Protein AF-A0AA96HPB0-F1 (afdb_monomer_lite)

Structure (mmCIF, N/CA/C/O backbone):
data_AF-A0AA96HPB0-F1
#
_entry.id   AF-A0AA96HPB0-F1
#
loop_
_atom_site.group_PDB
_atom_site.id
_atom_site.type_symbol
_atom_site.label_atom_id
_atom_site.label_alt_id
_atom_site.label_comp_id
_atom_site.label_asym_id
_atom_site.label_entity_id
_atom_site.label_seq_id
_atom_site.pdbx_PDB_ins_code
_atom_site.Cartn_x
_atom_site.Cartn_y
_atom_site.Cartn_z
_atom_site.occupancy
_atom_site.B_iso_or_equiv
_atom_site.auth_seq_id
_atom_site.auth_comp_id
_atom_site.auth_asym_id
_atom_site.auth_atom_id
_atom_site.pdbx_PDB_model_num
ATOM 1 N N . MET A 1 1 ? 30.041 18.738 -43.584 1.00 36.22 1 MET A N 1
ATOM 2 C CA . MET A 1 1 ? 31.214 18.973 -42.717 1.00 36.22 1 MET A CA 1
ATOM 3 C C . MET A 1 1 ? 31.628 17.618 -42.158 1.00 36.22 1 MET A C 1
ATOM 5 O O . MET A 1 1 ? 30.880 17.048 -41.380 1.00 36.22 1 MET A O 1
ATOM 9 N N . LYS A 1 2 ? 32.694 17.015 -42.700 1.00 38.97 2 LYS A N 1
ATOM 10 C CA . LYS A 1 2 ? 33.189 15.680 -42.325 1.00 38.97 2 LYS A CA 1
ATOM 11 C C . LYS A 1 2 ? 34.352 15.888 -41.364 1.00 38.97 2 LYS A C 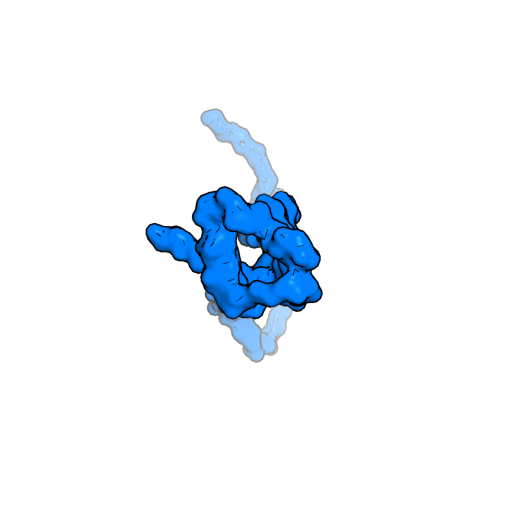1
ATOM 13 O O . LYS A 1 2 ? 35.333 16.511 -41.758 1.00 38.97 2 LYS A O 1
ATOM 18 N N . ILE A 1 3 ? 34.218 15.405 -40.133 1.00 41.78 3 ILE A N 1
ATOM 19 C CA . ILE A 1 3 ? 35.294 15.406 -39.144 1.00 41.78 3 ILE A CA 1
ATOM 20 C C . ILE A 1 3 ? 35.594 13.946 -38.814 1.00 41.78 3 ILE A C 1
ATOM 22 O O . ILE A 1 3 ? 34.704 13.120 -38.637 1.00 41.78 3 ILE A O 1
ATOM 26 N N . ILE A 1 4 ? 36.880 13.664 -38.891 1.00 41.69 4 ILE A N 1
ATOM 27 C CA . ILE A 1 4 ? 37.571 12.386 -38.872 1.00 41.69 4 ILE A CA 1
ATOM 28 C C . ILE A 1 4 ? 37.590 11.814 -37.442 1.00 41.69 4 ILE A C 1
ATOM 30 O O . ILE A 1 4 ? 37.627 12.588 -36.490 1.00 41.69 4 ILE A O 1
ATOM 34 N N . SER A 1 5 ? 37.698 10.483 -37.313 1.00 42.41 5 SER A N 1
ATOM 35 C CA . SER A 1 5 ? 38.714 9.801 -36.477 1.00 42.41 5 SER A CA 1
ATOM 36 C C . SER A 1 5 ? 38.201 8.697 -35.535 1.00 42.41 5 SER A C 1
ATOM 38 O O . SER A 1 5 ? 37.117 8.776 -34.973 1.00 42.41 5 SER A O 1
ATOM 40 N N . ILE A 1 6 ? 39.085 7.708 -35.327 1.00 45.31 6 ILE A N 1
ATOM 41 C CA . ILE A 1 6 ? 39.067 6.603 -34.345 1.00 45.31 6 ILE A CA 1
ATOM 42 C C . ILE A 1 6 ? 38.322 5.314 -34.769 1.00 45.31 6 ILE A C 1
ATOM 44 O O . ILE A 1 6 ? 37.543 4.736 -34.019 1.00 45.31 6 ILE A O 1
ATOM 48 N N . ARG A 1 7 ? 38.594 4.796 -35.975 1.00 41.91 7 ARG A N 1
ATOM 49 C CA . ARG A 1 7 ? 38.306 3.382 -36.339 1.00 41.91 7 ARG A CA 1
ATOM 50 C C . ARG A 1 7 ? 39.495 2.655 -36.974 1.00 41.91 7 ARG A C 1
ATOM 52 O O . ARG A 1 7 ? 39.326 1.708 -37.732 1.00 41.91 7 ARG A O 1
ATOM 59 N N . ALA A 1 8 ? 40.706 3.102 -36.675 1.00 47.53 8 ALA A N 1
ATOM 60 C CA . ALA A 1 8 ? 41.927 2.406 -37.045 1.00 47.53 8 ALA A CA 1
ATOM 61 C C . ALA A 1 8 ? 42.756 2.260 -35.776 1.00 47.53 8 ALA A C 1
ATOM 63 O O . ALA A 1 8 ? 42.920 3.244 -35.065 1.00 47.53 8 ALA A O 1
A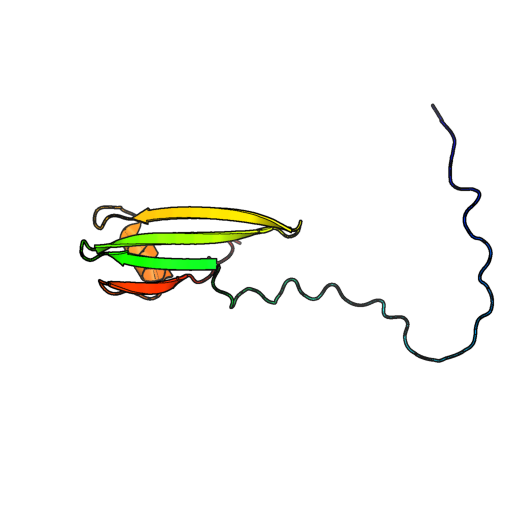TOM 64 N N . ILE A 1 9 ? 43.285 1.060 -35.533 1.00 49.94 9 ILE A N 1
ATOM 65 C CA . ILE A 1 9 ? 44.023 0.658 -34.326 1.00 49.94 9 ILE A CA 1
ATOM 66 C C . ILE A 1 9 ? 43.081 0.225 -33.198 1.00 49.94 9 ILE A C 1
ATOM 68 O O . ILE A 1 9 ? 42.862 0.962 -32.251 1.00 49.94 9 ILE A O 1
ATOM 72 N N . ILE A 1 10 ? 42.512 -0.975 -33.323 1.00 44.22 10 ILE A N 1
ATOM 73 C CA . ILE A 1 10 ? 42.323 -1.951 -32.234 1.00 44.22 10 ILE A CA 1
ATOM 74 C C . ILE A 1 10 ? 41.863 -3.253 -32.918 1.00 44.22 10 ILE A C 1
ATOM 76 O O . ILE A 1 10 ? 40.715 -3.432 -33.305 1.00 44.22 10 ILE A O 1
ATOM 80 N N . PHE A 1 11 ? 42.859 -4.113 -33.144 1.00 38.62 11 PHE A N 1
ATOM 81 C CA . PHE A 1 11 ? 42.756 -5.571 -33.252 1.00 38.62 11 PHE A CA 1
ATOM 82 C C . PHE A 1 11 ? 42.066 -6.188 -34.481 1.00 38.62 11 PHE A C 1
ATOM 84 O O . PHE A 1 11 ? 41.230 -7.079 -34.379 1.00 38.62 11 PHE A O 1
ATOM 91 N N . ILE A 1 12 ? 42.591 -5.859 -35.668 1.00 48.78 12 ILE A N 1
ATOM 92 C CA . ILE A 1 12 ? 42.834 -6.891 -36.694 1.00 48.78 12 ILE A CA 1
ATOM 93 C C . ILE A 1 12 ? 44.033 -7.710 -36.199 1.00 48.78 12 ILE A C 1
ATOM 95 O O . ILE A 1 12 ? 45.154 -7.375 -36.542 1.00 48.78 12 ILE A O 1
ATOM 99 N N . PHE A 1 13 ? 43.822 -8.676 -35.301 1.00 45.91 13 PHE A N 1
ATOM 100 C CA . PHE A 1 13 ? 44.769 -9.750 -34.948 1.00 45.91 13 PHE A CA 1
ATOM 101 C C . PHE A 1 13 ? 44.121 -10.625 -33.868 1.00 45.91 13 PHE A C 1
ATOM 103 O O . PHE A 1 13 ? 44.367 -10.422 -32.689 1.00 45.91 13 PHE A O 1
ATOM 110 N N . PHE A 1 14 ? 43.259 -11.564 -34.254 1.00 43.28 14 PHE A N 1
ATOM 111 C CA . PHE A 1 14 ? 43.076 -12.826 -33.521 1.00 43.28 14 PHE A CA 1
ATOM 112 C C . PHE A 1 14 ? 42.353 -13.830 -34.430 1.00 43.28 14 PHE A C 1
ATOM 114 O O . PHE A 1 14 ? 41.253 -14.302 -34.166 1.00 43.28 14 PHE A O 1
ATOM 121 N N . ALA A 1 15 ? 42.974 -14.100 -35.580 1.00 49.47 15 ALA A N 1
ATOM 122 C CA . ALA A 1 15 ? 42.685 -15.303 -36.344 1.00 49.47 15 ALA A CA 1
ATOM 123 C C . ALA A 1 15 ? 43.576 -16.433 -35.807 1.00 49.47 15 ALA A C 1
ATOM 125 O O . ALA A 1 15 ? 44.762 -16.214 -35.572 1.00 49.47 15 ALA A O 1
ATOM 126 N N . LEU A 1 16 ? 42.980 -17.622 -35.686 1.00 55.22 16 LEU A N 1
ATOM 127 C CA . LEU A 1 16 ? 43.527 -18.905 -35.224 1.00 55.22 16 LEU A CA 1
ATOM 128 C C . LEU A 1 16 ? 43.620 -19.129 -33.708 1.00 55.22 16 LEU A C 1
ATOM 130 O O . LEU A 1 16 ? 44.708 -19.177 -33.144 1.00 55.22 16 LEU A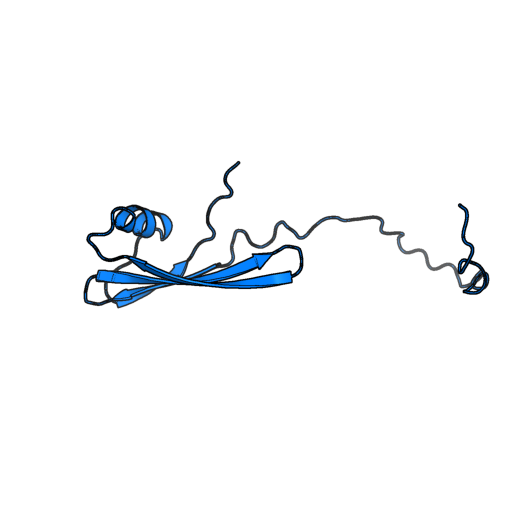 O 1
ATOM 134 N N . VAL A 1 17 ? 42.488 -19.488 -33.094 1.00 50.72 17 VAL A N 1
ATOM 135 C CA . VAL A 1 17 ? 42.475 -20.523 -32.047 1.00 50.72 17 VAL A CA 1
ATOM 136 C C . VAL A 1 17 ? 41.291 -21.468 -32.274 1.00 50.72 17 VAL A C 1
ATOM 138 O O . VAL A 1 17 ? 40.140 -21.113 -32.071 1.00 50.72 17 VAL A O 1
ATOM 141 N N . SER A 1 18 ? 41.654 -22.672 -32.715 1.00 53.78 18 SER A N 1
ATOM 142 C CA . SER A 1 18 ? 41.129 -23.985 -32.330 1.00 53.78 18 SER A CA 1
ATOM 143 C C . SER A 1 18 ? 39.623 -24.256 -32.390 1.00 53.78 18 SER A C 1
ATOM 145 O O . SER A 1 18 ? 38.831 -23.775 -31.586 1.00 53.78 18 SER A O 1
ATOM 147 N N . ALA A 1 19 ? 39.273 -25.186 -33.279 1.00 52.94 19 ALA A N 1
ATOM 148 C CA . ALA A 1 19 ? 38.016 -25.910 -33.273 1.00 52.94 19 ALA A CA 1
ATOM 149 C C . ALA A 1 19 ? 37.779 -26.607 -31.918 1.00 52.94 19 ALA A C 1
ATOM 151 O O . ALA A 1 19 ? 38.318 -27.678 -31.651 1.00 52.94 19 ALA A O 1
ATOM 152 N N . CYS A 1 20 ? 36.920 -26.009 -31.099 1.00 41.56 20 CYS A N 1
ATOM 153 C CA . CYS A 1 20 ? 35.959 -26.732 -30.281 1.00 41.56 20 CYS A CA 1
ATOM 154 C C . CYS A 1 20 ? 34.587 -26.371 -30.843 1.00 41.56 20 CYS A C 1
ATOM 156 O O . CYS A 1 20 ? 34.177 -25.213 -30.810 1.00 41.56 20 CYS A O 1
ATOM 158 N N . ALA A 1 21 ? 33.884 -27.350 -31.404 1.00 51.88 21 ALA A N 1
ATOM 159 C CA . ALA A 1 21 ? 32.468 -27.193 -31.672 1.00 51.88 21 ALA A CA 1
ATOM 160 C C . ALA A 1 21 ? 31.757 -26.977 -30.331 1.00 51.88 21 ALA A C 1
ATOM 162 O O . ALA A 1 21 ? 31.720 -27.900 -29.528 1.00 51.88 21 ALA A O 1
ATOM 163 N N . CYS A 1 22 ? 31.242 -25.768 -30.106 1.00 38.69 22 CYS A N 1
ATOM 164 C CA . CYS A 1 22 ? 30.087 -25.467 -29.263 1.00 38.69 22 CYS A CA 1
ATOM 165 C C . CYS A 1 22 ? 29.611 -24.050 -29.604 1.00 38.69 22 CYS A C 1
ATOM 167 O O . CYS A 1 22 ? 30.174 -23.065 -29.144 1.00 38.69 22 CYS A O 1
ATOM 169 N N . THR A 1 23 ? 28.563 -24.005 -30.426 1.00 52.06 23 THR A N 1
ATOM 170 C CA . THR A 1 23 ? 27.472 -23.029 -30.367 1.00 52.06 23 THR A CA 1
ATOM 171 C C . THR A 1 23 ? 27.836 -21.543 -30.407 1.00 52.06 23 THR A C 1
ATOM 173 O O . THR A 1 23 ? 28.104 -20.882 -29.409 1.00 52.06 23 THR A O 1
ATOM 176 N N . GLU A 1 24 ? 27.657 -20.983 -31.598 1.00 58.94 24 GLU A N 1
ATOM 177 C CA . GLU A 1 24 ? 27.183 -19.619 -31.765 1.00 58.94 24 GLU A CA 1
ATOM 178 C C . GLU A 1 24 ? 25.765 -19.515 -31.194 1.00 58.94 24 GLU A C 1
ATOM 180 O O . GLU A 1 24 ? 24.817 -20.075 -31.747 1.00 58.94 24 GLU A O 1
ATOM 185 N N . GLN A 1 25 ? 25.617 -18.825 -30.064 1.00 51.94 25 GLN A N 1
ATOM 186 C CA . GLN A 1 25 ? 24.305 -18.498 -29.518 1.00 51.94 25 GLN A CA 1
ATOM 187 C C . GLN A 1 25 ? 23.996 -17.028 -29.773 1.00 51.94 25 GLN A C 1
ATOM 189 O O . GLN A 1 25 ? 24.006 -16.179 -28.890 1.00 51.94 25 GLN A O 1
ATOM 194 N N . HIS A 1 26 ? 23.632 -16.752 -31.021 1.00 50.16 26 HIS A N 1
ATOM 195 C CA . HIS A 1 26 ? 22.505 -15.862 -31.241 1.00 50.16 26 HIS A CA 1
ATOM 196 C C . HIS A 1 26 ? 21.278 -16.532 -30.599 1.00 50.16 26 HIS A C 1
ATOM 198 O O . HIS A 1 26 ? 20.787 -17.536 -31.113 1.00 50.16 26 HIS A O 1
ATOM 204 N N . ARG A 1 27 ? 20.875 -16.026 -29.428 1.00 47.28 27 ARG A N 1
ATOM 205 C CA . ARG A 1 27 ? 19.609 -16.187 -28.674 1.00 47.28 27 ARG A CA 1
ATOM 206 C C . ARG A 1 27 ? 19.954 -15.766 -27.238 1.00 47.28 27 ARG A C 1
ATOM 208 O O . ARG A 1 27 ? 20.931 -16.254 -26.696 1.00 47.28 27 ARG A O 1
ATOM 215 N N . ASN A 1 28 ? 19.213 -14.923 -26.547 1.00 52.31 28 ASN A N 1
ATOM 216 C CA . ASN A 1 28 ? 17.787 -14.706 -26.642 1.00 52.31 28 ASN A CA 1
ATOM 217 C C . ASN A 1 28 ? 17.506 -13.410 -25.877 1.00 52.31 28 ASN A C 1
ATOM 219 O O . ASN A 1 28 ? 17.934 -13.272 -24.735 1.00 52.31 28 ASN A O 1
ATOM 223 N N . THR A 1 29 ? 16.748 -12.499 -26.473 1.00 51.66 29 THR A N 1
ATOM 224 C CA . THR A 1 29 ? 15.807 -11.696 -25.695 1.00 51.66 29 THR A CA 1
ATOM 225 C C . THR A 1 29 ? 14.947 -12.689 -24.918 1.00 51.66 29 THR A C 1
ATOM 227 O O . THR A 1 29 ? 14.226 -13.480 -25.521 1.00 51.66 29 THR A O 1
ATOM 230 N N . GLY A 1 30 ? 15.108 -12.753 -23.604 1.00 48.19 30 GLY A N 1
ATOM 231 C CA . GLY A 1 30 ? 14.449 -13.785 -22.818 1.00 48.19 30 GLY A CA 1
ATOM 232 C C . GLY A 1 30 ? 14.874 -13.741 -21.369 1.00 48.19 30 GLY A C 1
ATOM 233 O O . GLY A 1 30 ? 15.532 -14.671 -20.934 1.00 48.19 30 GLY A O 1
ATOM 234 N N . ASP A 1 31 ? 14.528 -12.652 -20.682 1.00 46.19 31 AS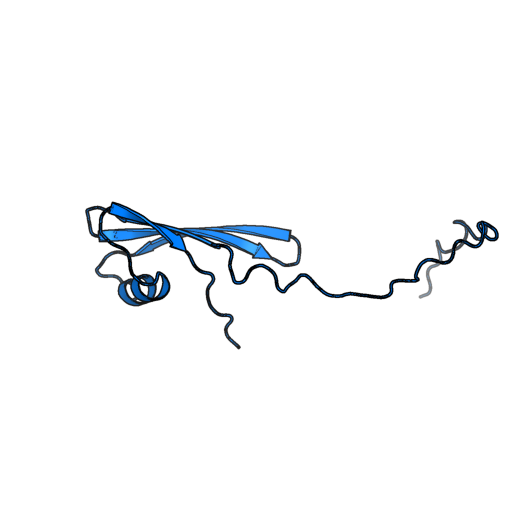P A N 1
ATOM 235 C CA . ASP A 1 31 ? 14.224 -12.681 -19.243 1.00 46.19 31 ASP A CA 1
ATOM 236 C C . ASP A 1 31 ? 13.464 -11.431 -18.738 1.00 46.19 31 ASP A C 1
ATOM 238 O O . ASP A 1 31 ? 13.373 -11.207 -17.540 1.00 46.19 31 ASP A O 1
ATOM 242 N N . SER A 1 32 ? 12.790 -10.655 -19.602 1.00 46.19 32 SER A N 1
ATOM 243 C CA . SER A 1 32 ? 11.798 -9.656 -19.136 1.00 46.19 32 SER A CA 1
ATOM 244 C C . SER A 1 32 ? 10.458 -10.286 -18.708 1.00 46.19 32 SER A C 1
ATOM 246 O O . SER A 1 32 ? 9.476 -9.585 -18.501 1.00 46.19 32 SER A O 1
ATOM 248 N N . ALA A 1 33 ? 10.382 -11.617 -18.599 1.00 43.41 33 ALA A N 1
ATOM 249 C CA . ALA A 1 33 ? 9.160 -12.363 -18.288 1.00 43.41 33 ALA A CA 1
ATOM 250 C C . ALA A 1 33 ? 9.220 -13.077 -16.926 1.00 43.41 33 ALA A C 1
ATOM 252 O O . ALA A 1 33 ? 8.543 -14.087 -16.739 1.00 43.41 33 ALA A O 1
ATOM 253 N N . ASN A 1 34 ? 10.034 -12.591 -15.982 1.00 45.78 34 ASN A N 1
ATOM 254 C CA . ASN A 1 34 ? 10.222 -13.254 -14.688 1.00 45.78 34 ASN A CA 1
ATOM 255 C C . ASN A 1 34 ? 10.031 -12.327 -13.479 1.00 45.78 34 ASN A C 1
ATOM 257 O O . ASN A 1 34 ? 10.779 -12.405 -12.513 1.00 45.78 34 ASN A O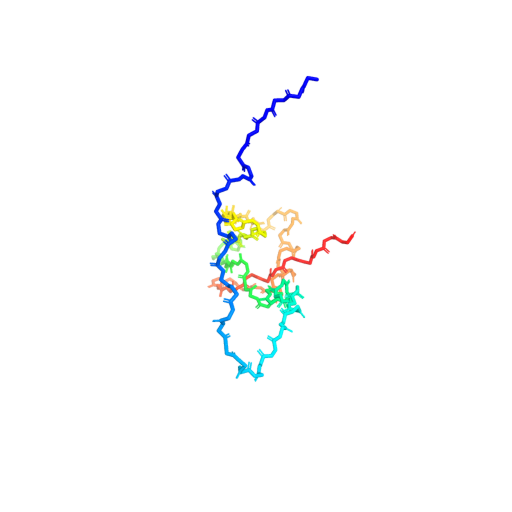 1
ATOM 261 N N . ASN A 1 35 ? 9.035 -11.435 -13.526 1.00 53.69 35 ASN A N 1
ATOM 262 C CA . ASN A 1 35 ? 8.672 -10.648 -12.342 1.00 53.69 35 ASN A CA 1
ATOM 263 C C . ASN A 1 35 ? 7.161 -10.401 -12.150 1.00 53.69 35 ASN A C 1
ATOM 265 O O . ASN A 1 35 ? 6.754 -9.625 -11.300 1.00 53.69 35 ASN A O 1
ATOM 269 N N . MET A 1 36 ? 6.284 -11.114 -12.872 1.00 53.72 36 MET A N 1
ATOM 270 C CA . MET A 1 36 ? 4.831 -11.047 -12.605 1.00 53.72 36 MET A CA 1
ATOM 271 C C . MET A 1 36 ? 4.419 -11.740 -11.290 1.00 53.72 36 MET A C 1
ATOM 273 O O . MET A 1 36 ? 3.259 -11.674 -10.888 1.00 53.72 36 MET A O 1
ATOM 277 N N . ASN A 1 37 ? 5.360 -12.412 -10.621 1.00 57.97 37 ASN A N 1
ATOM 278 C CA . ASN A 1 37 ? 5.126 -13.179 -9.400 1.00 57.97 37 ASN A CA 1
ATOM 279 C C . ASN A 1 37 ? 5.875 -12.643 -8.173 1.00 57.97 37 ASN A C 1
ATOM 281 O O . ASN A 1 37 ? 5.650 -13.174 -7.082 1.00 57.97 37 ASN A O 1
ATOM 285 N N . GLU A 1 38 ? 6.752 -11.643 -8.312 1.00 82.19 38 GLU A N 1
ATOM 286 C CA . GLU A 1 38 ? 7.400 -11.047 -7.143 1.00 82.19 38 GLU A CA 1
ATOM 287 C C . GLU A 1 38 ? 6.584 -9.855 -6.643 1.00 82.19 38 GLU A C 1
ATOM 289 O O . GLU A 1 38 ? 5.933 -9.127 -7.390 1.00 82.19 38 GLU A O 1
ATOM 294 N N . SER A 1 39 ? 6.560 -9.709 -5.325 1.00 92.31 39 SER A N 1
ATOM 295 C CA . SER A 1 39 ? 5.853 -8.624 -4.660 1.00 92.31 39 SER A CA 1
ATOM 296 C C . SER A 1 39 ? 6.519 -7.292 -4.981 1.00 92.31 39 SER A C 1
ATOM 298 O O . SER A 1 39 ? 7.728 -7.171 -4.789 1.00 92.31 39 SER A O 1
ATOM 300 N N . ILE A 1 40 ? 5.748 -6.265 -5.338 1.00 94.44 40 ILE A N 1
ATOM 301 C CA . ILE A 1 40 ? 6.308 -4.921 -5.556 1.00 94.44 40 ILE A CA 1
ATOM 302 C C . ILE A 1 40 ? 6.344 -4.076 -4.281 1.00 94.44 40 ILE A C 1
ATOM 304 O O . ILE A 1 40 ? 6.589 -2.876 -4.317 1.00 94.44 40 ILE A O 1
ATOM 308 N N . GLY A 1 41 ? 6.061 -4.680 -3.130 1.00 95.94 41 GLY A N 1
ATOM 309 C CA . GLY A 1 41 ? 6.058 -3.961 -1.868 1.00 95.94 41 GLY A CA 1
ATOM 310 C C . GLY A 1 41 ? 5.442 -4.724 -0.714 1.00 95.94 41 GLY A C 1
ATOM 311 O O . GLY A 1 41 ? 5.262 -5.941 -0.764 1.00 95.94 41 GLY A O 1
ATOM 312 N N . VAL A 1 42 ? 5.102 -3.998 0.344 1.00 98.12 42 VAL A N 1
ATOM 313 C CA . VAL A 1 42 ? 4.392 -4.538 1.499 1.00 98.12 42 VAL A CA 1
ATOM 314 C C . VAL A 1 42 ? 3.253 -3.614 1.912 1.00 98.12 42 VAL A C 1
ATOM 316 O O . VAL A 1 42 ? 3.451 -2.413 2.084 1.00 98.12 42 VAL A O 1
ATOM 319 N N . ALA A 1 43 ? 2.076 -4.204 2.115 1.00 98.62 43 ALA A N 1
ATOM 320 C CA . ALA A 1 43 ? 0.924 -3.556 2.717 1.00 98.62 43 ALA A CA 1
ATOM 321 C C . ALA A 1 43 ? 0.853 -3.885 4.207 1.00 98.62 43 ALA A C 1
ATOM 323 O O . ALA A 1 43 ? 1.103 -5.027 4.606 1.00 98.62 43 ALA A O 1
ATOM 324 N N . THR A 1 44 ? 0.471 -2.905 5.021 1.00 98.69 44 THR A N 1
ATOM 325 C CA . THR A 1 44 ? 0.125 -3.089 6.436 1.00 98.69 44 THR A CA 1
ATOM 326 C C . THR A 1 44 ? -1.212 -2.415 6.709 1.00 98.69 44 THR A C 1
ATOM 328 O O . THR A 1 44 ? -1.397 -1.264 6.328 1.00 98.69 44 THR A O 1
ATOM 331 N N . MET A 1 45 ? -2.134 -3.102 7.385 1.00 98.62 45 MET A N 1
ATOM 332 C CA . MET A 1 45 ? -3.361 -2.474 7.883 1.00 98.62 45 MET A CA 1
ATOM 333 C C . MET A 1 45 ? -3.212 -2.166 9.374 1.00 98.62 45 MET A C 1
ATOM 335 O O . MET A 1 45 ? -3.022 -3.067 10.194 1.00 98.62 45 MET A O 1
ATOM 339 N N . GLY A 1 46 ? -3.299 -0.886 9.726 1.00 98.31 46 GLY A N 1
ATOM 340 C CA . GLY A 1 46 ? -3.283 -0.407 11.103 1.00 98.31 46 GLY A CA 1
ATOM 341 C C . GLY A 1 46 ? -4.521 -0.828 11.898 1.00 98.31 46 GLY A C 1
ATOM 342 O O . GLY A 1 46 ? -5.523 -1.290 11.351 1.00 98.31 46 GLY A O 1
ATOM 343 N N . VAL A 1 47 ? -4.460 -0.655 13.221 1.00 97.94 47 VAL A N 1
ATOM 344 C CA . VAL A 1 47 ? -5.595 -0.915 14.135 1.00 97.94 47 VAL A CA 1
ATOM 345 C C . VAL A 1 47 ? -6.765 0.050 13.936 1.00 97.94 47 VAL A C 1
ATOM 347 O O . VAL A 1 47 ? -7.897 -0.269 14.283 1.00 97.94 47 VAL A O 1
ATOM 350 N N . ASP A 1 48 ? -6.480 1.215 13.366 1.00 97.62 48 ASP A N 1
ATOM 351 C CA . ASP A 1 48 ? -7.426 2.243 12.934 1.00 97.62 48 ASP A CA 1
ATOM 352 C C . ASP A 1 48 ? -8.041 1.948 11.553 1.00 97.62 48 ASP A C 1
ATOM 354 O O . ASP A 1 48 ? -8.908 2.686 11.092 1.00 97.62 48 ASP A O 1
ATOM 358 N N . GLY A 1 49 ? -7.610 0.864 10.900 1.00 98.06 49 GLY A N 1
ATOM 359 C CA . GLY A 1 49 ? -8.028 0.487 9.556 1.00 98.06 49 GLY A CA 1
ATOM 360 C C . GLY A 1 49 ? -7.255 1.196 8.444 1.00 98.06 49 GLY A C 1
ATOM 361 O O . GLY A 1 49 ? -7.494 0.899 7.280 1.00 98.06 49 GLY A O 1
ATOM 362 N N . THR A 1 50 ? -6.313 2.090 8.740 1.00 98.69 50 THR A N 1
ATOM 363 C CA . THR A 1 50 ? -5.515 2.743 7.692 1.00 98.69 50 THR A CA 1
ATOM 364 C C . THR A 1 50 ? -4.614 1.720 7.003 1.00 98.69 50 THR A C 1
ATOM 366 O O . THR A 1 50 ? -3.937 0.935 7.670 1.00 98.69 50 THR A O 1
ATOM 369 N N . ILE A 1 51 ? -4.595 1.712 5.670 1.00 98.75 51 ILE A N 1
ATOM 370 C CA . ILE A 1 51 ? -3.694 0.859 4.886 1.00 98.75 51 ILE A CA 1
ATOM 371 C C . ILE A 1 51 ? -2.469 1.681 4.510 1.00 98.75 51 ILE A C 1
ATOM 373 O O . ILE A 1 51 ? -2.604 2.702 3.842 1.00 98.75 51 ILE A O 1
ATOM 377 N N . SER A 1 52 ? -1.281 1.217 4.886 1.00 98.69 52 SER A N 1
ATOM 378 C CA . SER A 1 52 ? -0.016 1.767 4.403 1.00 98.69 52 SER A CA 1
ATOM 379 C C . SER A 1 52 ? 0.647 0.822 3.408 1.00 98.69 52 SER A C 1
ATOM 381 O O . SER A 1 52 ? 0.770 -0.380 3.660 1.00 98.69 52 SER A O 1
ATOM 383 N N . LEU A 1 53 ? 1.079 1.365 2.271 1.00 98.50 53 LEU A N 1
ATOM 384 C CA . LEU A 1 53 ? 1.806 0.650 1.226 1.00 98.50 53 LEU A CA 1
ATOM 385 C C . LEU A 1 53 ? 3.237 1.179 1.155 1.00 98.50 53 LEU A C 1
ATOM 387 O O . LEU A 1 53 ? 3.438 2.373 0.968 1.00 98.50 53 LEU A O 1
ATOM 391 N N . GLN A 1 54 ? 4.221 0.292 1.267 1.00 98.25 54 GLN A N 1
ATOM 392 C CA . GLN A 1 54 ? 5.625 0.568 0.946 1.00 98.25 54 GLN A CA 1
ATOM 393 C C . GLN A 1 54 ? 5.965 -0.182 -0.333 1.00 98.25 54 GLN A C 1
ATOM 395 O O . GLN A 1 54 ? 5.980 -1.411 -0.315 1.00 98.25 54 GLN A O 1
ATOM 400 N N . LEU A 1 55 ? 6.194 0.535 -1.427 1.00 96.38 55 LEU A N 1
ATOM 401 C CA . LEU A 1 55 ? 6.383 -0.036 -2.757 1.00 96.38 55 LEU A CA 1
ATOM 402 C C . LEU A 1 55 ? 7.793 0.243 -3.281 1.00 96.38 55 LEU A C 1
ATOM 404 O O . LEU A 1 55 ? 8.364 1.291 -2.990 1.00 96.38 55 LEU A O 1
ATOM 408 N N . LYS A 1 56 ? 8.306 -0.679 -4.095 1.00 93.88 56 LYS A N 1
ATOM 409 C CA . LYS A 1 56 ? 9.531 -0.559 -4.886 1.00 93.88 56 LYS A CA 1
ATOM 410 C C . LYS A 1 56 ? 9.192 -0.887 -6.337 1.00 93.88 56 LYS A C 1
ATOM 412 O O . LYS A 1 56 ? 8.607 -1.932 -6.612 1.00 93.88 56 LYS A O 1
ATOM 417 N N . ALA A 1 57 ? 9.616 -0.035 -7.257 1.00 88.94 57 ALA A N 1
ATOM 418 C CA . ALA A 1 57 ? 9.572 -0.279 -8.692 1.00 88.94 57 ALA A CA 1
ATOM 419 C C . ALA A 1 57 ? 10.990 -0.240 -9.266 1.00 88.94 57 ALA A C 1
ATOM 421 O O . ALA A 1 57 ? 11.849 0.487 -8.771 1.00 88.94 57 ALA A O 1
ATOM 422 N N . GLU A 1 58 ? 11.232 -1.023 -10.309 1.00 87.06 58 GLU A N 1
ATOM 423 C CA . GLU A 1 58 ? 12.501 -1.057 -11.029 1.00 87.06 58 GLU A CA 1
ATOM 424 C C . GLU A 1 58 ? 12.219 -0.934 -12.527 1.00 87.06 58 GLU A C 1
ATOM 426 O O . GLU A 1 58 ? 11.351 -1.635 -13.045 1.00 87.06 58 GLU A O 1
ATOM 431 N N . SER A 1 59 ? 12.894 -0.008 -13.211 1.00 82.44 59 SER A N 1
ATOM 432 C CA . SER A 1 59 ? 12.780 0.149 -14.663 1.00 82.44 59 SER A CA 1
ATOM 433 C C . SER A 1 59 ? 13.734 -0.786 -15.409 1.00 82.44 59 SER A C 1
ATOM 435 O O . SER A 1 59 ? 14.712 -1.271 -14.841 1.00 82.44 59 SER A O 1
ATOM 437 N N . GLU A 1 60 ? 13.505 -0.984 -16.711 1.00 84.06 60 GLU A N 1
ATOM 438 C CA . GLU A 1 60 ? 14.397 -1.777 -17.577 1.00 84.06 60 GLU A CA 1
ATOM 439 C C . GLU A 1 60 ? 15.838 -1.231 -17.621 1.00 84.06 60 GLU A C 1
ATOM 441 O O . GLU A 1 60 ? 16.787 -1.993 -17.792 1.00 84.06 60 GLU A O 1
ATOM 446 N N . ASP A 1 61 ? 16.014 0.076 -17.402 1.00 88.56 61 ASP A N 1
ATOM 447 C CA . ASP A 1 61 ? 17.324 0.735 -17.311 1.00 88.56 61 ASP A CA 1
ATOM 448 C C . ASP A 1 61 ? 18.001 0.560 -15.931 1.00 88.56 61 ASP A C 1
ATOM 450 O O . ASP A 1 61 ? 19.064 1.133 -15.679 1.00 88.56 61 ASP A O 1
ATOM 454 N N . GLY A 1 62 ? 17.389 -0.204 -15.018 1.00 85.50 62 GLY A N 1
ATOM 455 C CA . GLY A 1 62 ? 17.887 -0.461 -13.663 1.00 85.50 62 GLY A CA 1
ATOM 456 C C . GLY A 1 62 ? 17.650 0.685 -12.676 1.00 85.50 62 GLY A C 1
ATOM 457 O O . GLY A 1 62 ? 18.309 0.753 -11.636 1.00 85.50 62 GLY A O 1
ATOM 458 N N . ILE A 1 63 ? 16.739 1.617 -12.984 1.00 85.56 63 ILE A N 1
ATOM 459 C CA . ILE A 1 63 ? 16.374 2.700 -12.063 1.00 85.56 63 ILE A CA 1
ATOM 460 C C . ILE A 1 63 ? 15.397 2.145 -11.034 1.00 85.56 63 ILE A C 1
ATOM 462 O O . ILE A 1 63 ? 14.329 1.662 -11.396 1.00 85.56 63 ILE A O 1
ATOM 466 N N . ILE A 1 64 ? 15.738 2.270 -9.753 1.00 89.12 64 ILE A N 1
ATOM 467 C CA . ILE A 1 64 ? 14.871 1.873 -8.643 1.00 89.12 64 ILE A CA 1
ATOM 468 C C . ILE A 1 64 ? 14.167 3.108 -8.077 1.00 89.12 64 ILE A C 1
ATOM 470 O O . ILE A 1 64 ? 14.818 4.101 -7.749 1.00 89.12 64 ILE A O 1
ATOM 474 N N . GLY A 1 65 ? 12.845 3.031 -7.951 1.00 91.38 65 GLY A N 1
ATOM 475 C CA . GLY A 1 65 ? 12.023 4.007 -7.245 1.00 91.38 65 GLY A CA 1
ATOM 476 C C . GLY A 1 65 ? 11.321 3.373 -6.049 1.00 91.38 65 GLY A C 1
ATOM 477 O O . GLY A 1 65 ? 10.814 2.259 -6.152 1.00 91.38 65 GLY A O 1
ATOM 478 N N . ASP A 1 66 ? 11.254 4.101 -4.938 1.00 94.25 66 ASP A N 1
ATOM 479 C CA . ASP A 1 66 ? 10.468 3.734 -3.760 1.00 94.25 66 ASP A CA 1
ATOM 480 C C . ASP A 1 66 ? 9.259 4.668 -3.627 1.00 94.25 66 ASP A C 1
ATOM 482 O O . ASP A 1 66 ? 9.340 5.861 -3.937 1.00 94.25 66 ASP A O 1
ATOM 486 N N . ALA A 1 67 ? 8.138 4.144 -3.136 1.00 95.12 67 ALA A N 1
ATOM 487 C CA . ALA A 1 67 ? 6.936 4.925 -2.868 1.00 95.12 67 ALA A CA 1
ATOM 488 C C . ALA A 1 67 ? 6.276 4.510 -1.549 1.00 95.12 67 ALA A C 1
ATOM 490 O O . ALA A 1 67 ? 6.304 3.343 -1.157 1.00 95.12 67 ALA A O 1
ATOM 491 N N . TYR A 1 68 ? 5.656 5.479 -0.876 1.00 97.88 68 TYR A N 1
ATOM 492 C CA . TYR A 1 68 ? 4.850 5.248 0.318 1.00 97.88 68 TYR A CA 1
ATOM 493 C C . TYR A 1 68 ? 3.474 5.882 0.145 1.00 97.88 68 TYR A C 1
ATOM 495 O O . TYR A 1 68 ? 3.381 7.067 -0.174 1.00 97.88 68 TYR A O 1
ATOM 503 N N . PHE A 1 69 ? 2.423 5.098 0.372 1.00 98.12 69 PHE A N 1
ATOM 504 C CA . PHE A 1 69 ? 1.036 5.548 0.279 1.00 98.12 69 PHE A CA 1
ATOM 505 C C . PHE A 1 69 ? 0.268 5.189 1.543 1.00 98.12 69 PHE A C 1
ATOM 507 O O . PHE A 1 69 ? 0.505 4.136 2.135 1.00 98.12 69 PHE A O 1
ATOM 514 N N . GLU A 1 70 ? -0.685 6.038 1.916 1.00 98.44 70 GLU A N 1
ATOM 515 C CA . GLU A 1 70 ? -1.624 5.784 3.005 1.00 98.44 70 GLU A CA 1
ATOM 516 C C . GLU A 1 70 ? -3.050 5.987 2.510 1.00 98.44 70 GLU A C 1
ATOM 518 O O . GLU A 1 70 ? -3.374 7.028 1.943 1.00 98.44 70 GLU A O 1
ATOM 523 N N . TYR A 1 71 ? -3.896 4.992 2.758 1.00 98.56 71 TYR A N 1
ATOM 524 C CA . TYR A 1 71 ? -5.311 5.020 2.424 1.00 98.56 71 TYR A CA 1
ATOM 525 C C . TYR A 1 71 ? -6.115 4.923 3.715 1.00 98.56 71 TYR A C 1
ATOM 527 O O . TYR A 1 71 ? -6.116 3.895 4.400 1.00 98.56 71 TYR A O 1
ATOM 535 N N . LEU A 1 72 ? -6.794 6.017 4.049 1.00 98.44 72 LEU A N 1
ATOM 536 C CA . LEU A 1 72 ? -7.758 6.059 5.144 1.00 98.44 72 LEU A CA 1
ATOM 537 C C . LEU A 1 72 ? -9.035 5.309 4.736 1.00 98.44 72 LEU A C 1
ATOM 539 O O . LEU A 1 72 ? -9.381 5.329 3.556 1.00 98.44 72 LEU A O 1
ATOM 543 N N . PRO A 1 73 ? -9.819 4.757 5.680 1.00 98.19 73 PRO A N 1
ATOM 544 C CA . PRO A 1 73 ? -11.101 4.115 5.360 1.00 98.19 73 PRO A CA 1
ATOM 545 C C . PRO A 1 73 ? -12.112 5.013 4.623 1.00 98.19 73 PRO A C 1
ATOM 547 O O . PRO A 1 73 ? -13.069 4.515 4.038 1.00 98.19 73 PRO A O 1
ATOM 550 N N . SER A 1 74 ? -11.935 6.337 4.681 1.00 97.94 74 SER A N 1
ATOM 551 C CA . SER A 1 74 ? -12.752 7.324 3.968 1.00 97.94 74 SER A CA 1
ATOM 552 C C . SER A 1 74 ? -12.242 7.670 2.564 1.00 97.94 74 SER A C 1
ATOM 554 O O . SER A 1 74 ? -12.873 8.480 1.887 1.00 97.94 74 SER A O 1
ATOM 556 N N . ASP A 1 75 ? -11.087 7.145 2.155 1.00 98.31 75 ASP A N 1
ATOM 557 C CA . ASP A 1 75 ? -10.509 7.405 0.839 1.00 98.31 75 ASP A CA 1
ATOM 558 C C . ASP A 1 75 ? -11.338 6.699 -0.251 1.00 98.31 75 ASP A C 1
ATOM 560 O O . ASP A 1 75 ? -11.683 5.525 -0.082 1.00 98.31 75 ASP A O 1
ATOM 564 N N . PRO A 1 76 ? -11.684 7.376 -1.362 1.00 98.25 76 PRO A N 1
ATOM 565 C CA . PRO A 1 76 ? -12.445 6.757 -2.447 1.00 98.25 76 PRO A CA 1
ATOM 566 C C . PRO A 1 76 ? -11.768 5.511 -3.043 1.00 98.25 76 PRO A C 1
ATOM 568 O O . PRO A 1 76 ? -12.473 4.600 -3.473 1.00 98.25 76 PRO A O 1
ATOM 571 N N . GLU A 1 77 ? -10.435 5.430 -3.027 1.00 97.81 77 GLU A N 1
ATOM 572 C CA . GLU A 1 77 ? -9.676 4.299 -3.573 1.00 97.81 77 GLU A CA 1
ATOM 573 C C . GLU A 1 77 ? -9.473 3.161 -2.563 1.00 97.81 77 GLU A C 1
ATOM 575 O O . GLU A 1 77 ? -8.983 2.092 -2.922 1.00 97.81 77 GLU A O 1
ATOM 580 N N . TYR A 1 78 ? -9.867 3.344 -1.299 1.00 98.31 78 TYR A N 1
ATOM 581 C CA . TYR A 1 78 ? -9.586 2.393 -0.222 1.00 98.31 78 TYR A CA 1
ATOM 582 C C . TYR A 1 78 ? -10.057 0.966 -0.540 1.00 98.31 78 TYR A C 1
ATOM 584 O O . TYR A 1 78 ? -9.314 0.000 -0.349 1.00 98.31 78 TYR A O 1
ATOM 592 N N . GLN A 1 79 ? -11.272 0.827 -1.081 1.00 98.25 79 GLN A N 1
ATOM 593 C CA . GLN A 1 79 ? -11.809 -0.482 -1.451 1.00 98.25 79 GLN A CA 1
ATOM 594 C C . GLN A 1 79 ? -11.065 -1.090 -2.647 1.00 98.25 79 GLN A C 1
ATOM 596 O O . GLN A 1 79 ? -10.766 -2.281 -2.620 1.00 98.25 79 GLN A O 1
ATOM 601 N N . ASN A 1 80 ? -10.689 -0.276 -3.639 1.00 97.69 80 ASN A N 1
ATOM 602 C CA . ASN A 1 80 ? -9.903 -0.737 -4.787 1.00 97.69 80 ASN A CA 1
ATOM 603 C C . ASN A 1 80 ? -8.555 -1.308 -4.326 1.00 97.69 80 ASN A C 1
ATOM 605 O O . ASN A 1 80 ? -8.113 -2.341 -4.825 1.00 97.69 80 ASN A O 1
ATOM 609 N N . ILE A 1 81 ? -7.925 -0.680 -3.328 1.00 97.88 81 ILE A N 1
ATOM 610 C CA . ILE A 1 81 ? -6.683 -1.182 -2.733 1.00 97.88 81 ILE A CA 1
ATOM 611 C C . ILE A 1 81 ? -6.912 -2.498 -1.983 1.00 97.88 81 ILE A C 1
ATOM 613 O O . ILE A 1 81 ? -6.120 -3.424 -2.143 1.00 97.88 81 ILE A O 1
ATOM 617 N N . ILE A 1 82 ? -7.988 -2.633 -1.201 1.00 97.94 82 ILE A N 1
ATOM 618 C CA . ILE A 1 82 ? -8.322 -3.912 -0.547 1.00 97.94 82 ILE A CA 1
ATOM 619 C C . ILE A 1 82 ? -8.494 -5.025 -1.582 1.00 97.94 82 ILE A C 1
ATOM 621 O O . ILE A 1 82 ? -7.957 -6.121 -1.396 1.00 97.94 82 ILE A O 1
ATOM 625 N N . ASP A 1 83 ? -9.216 -4.744 -2.662 1.00 97.69 83 ASP A N 1
ATOM 626 C CA . ASP A 1 83 ? -9.497 -5.714 -3.715 1.00 97.69 83 ASP A CA 1
ATOM 627 C C . ASP A 1 83 ? -8.211 -6.104 -4.457 1.00 97.69 83 ASP A C 1
ATOM 629 O O . ASP A 1 83 ? -7.953 -7.295 -4.644 1.00 97.69 83 ASP A O 1
ATOM 633 N N . HIS A 1 84 ? -7.350 -5.129 -4.773 1.00 96.44 84 HIS A N 1
ATOM 634 C CA . HIS A 1 84 ? -6.023 -5.360 -5.358 1.00 96.44 84 HIS A CA 1
ATOM 635 C C . HIS A 1 84 ? -5.141 -6.239 -4.468 1.00 96.44 84 HIS A C 1
ATOM 637 O O . HIS A 1 84 ? -4.485 -7.167 -4.937 1.00 96.44 84 HIS A O 1
ATOM 643 N N . LEU A 1 85 ? -5.168 -6.007 -3.154 1.00 96.69 85 LEU A N 1
ATOM 644 C CA . LEU A 1 85 ? -4.443 -6.832 -2.190 1.00 96.69 85 LEU A CA 1
ATOM 645 C C . LEU A 1 85 ? -5.027 -8.248 -2.060 1.00 96.69 85 LEU A C 1
ATOM 647 O O . LEU A 1 85 ? -4.412 -9.088 -1.399 1.00 96.69 85 LEU A O 1
ATOM 651 N N . GLY A 1 86 ? -6.196 -8.543 -2.637 1.00 96.56 86 GLY A N 1
ATOM 652 C CA . GLY A 1 86 ? -6.926 -9.792 -2.410 1.00 96.56 86 GLY A CA 1
ATOM 653 C C . GLY A 1 86 ? -7.438 -9.906 -0.971 1.00 96.56 86 GLY A C 1
ATOM 654 O O . GLY A 1 86 ? -7.463 -10.998 -0.398 1.00 96.56 86 GLY A O 1
ATOM 655 N N . GLY A 1 87 ? -7.772 -8.767 -0.363 1.00 97.12 87 GLY A N 1
ATOM 656 C CA . GLY A 1 87 ? -8.141 -8.635 1.039 1.00 97.12 87 GLY A CA 1
ATOM 657 C C . GLY A 1 87 ? -6.945 -8.480 1.983 1.00 97.12 87 GLY A C 1
ATOM 658 O O . GLY A 1 87 ? -5.843 -8.982 1.741 1.00 97.12 87 GLY A O 1
ATOM 659 N N . ILE A 1 88 ? -7.186 -7.798 3.101 1.00 97.88 88 ILE A N 1
ATOM 660 C CA . ILE A 1 88 ? -6.246 -7.622 4.212 1.00 97.88 88 ILE A CA 1
ATOM 661 C C . ILE A 1 88 ? -7.048 -7.332 5.490 1.00 97.88 88 ILE A C 1
ATOM 663 O O . ILE A 1 88 ? -8.101 -6.694 5.432 1.00 97.88 88 ILE A O 1
ATOM 667 N N . LYS A 1 89 ? -6.602 -7.848 6.637 1.00 97.81 89 LYS A N 1
ATOM 668 C CA . LYS A 1 89 ? -7.270 -7.677 7.937 1.00 97.81 89 LYS A CA 1
ATOM 669 C C . LYS A 1 89 ? -6.537 -6.678 8.821 1.00 97.81 89 LYS A C 1
ATOM 671 O O . LYS A 1 89 ? -5.342 -6.456 8.670 1.00 97.81 89 LYS A O 1
ATOM 676 N N . ILE A 1 90 ? -7.242 -6.147 9.818 1.00 97.94 90 ILE A N 1
ATOM 677 C CA . ILE A 1 90 ? -6.660 -5.252 10.823 1.00 97.94 90 ILE A CA 1
ATOM 678 C C . ILE A 1 90 ? -5.455 -5.921 11.506 1.00 97.94 90 ILE A C 1
ATOM 680 O O . ILE A 1 90 ? -5.563 -7.038 12.013 1.00 97.94 90 ILE A O 1
ATOM 684 N N . GLY A 1 91 ? -4.317 -5.222 11.528 1.00 97.25 91 GLY A N 1
ATOM 685 C CA . GLY A 1 91 ? -3.047 -5.701 12.079 1.00 97.25 91 GLY A CA 1
ATOM 686 C C . GLY A 1 91 ? -2.265 -6.647 11.161 1.00 97.25 91 GLY A C 1
ATOM 687 O O . GLY A 1 91 ? -1.182 -7.096 11.536 1.00 97.25 91 GLY A O 1
ATOM 688 N N . GLU A 1 92 ? -2.788 -6.974 9.978 1.00 98.19 92 GLU A N 1
ATOM 689 C CA . GLU A 1 92 ? -2.121 -7.842 9.012 1.00 98.19 92 GLU A CA 1
ATOM 690 C C . GLU A 1 92 ? -1.073 -7.073 8.199 1.00 98.19 92 GLU A C 1
ATOM 692 O O . GLU A 1 92 ? -1.227 -5.890 7.883 1.00 98.19 92 GLU A O 1
ATOM 697 N N . LYS A 1 93 ? -0.007 -7.788 7.831 1.00 98.25 93 LYS A N 1
ATOM 698 C CA . LYS A 1 93 ? 1.027 -7.344 6.902 1.00 98.25 93 LYS A CA 1
ATOM 699 C C . LYS A 1 93 ? 1.182 -8.392 5.805 1.00 98.25 93 LYS A C 1
ATOM 701 O O . LYS A 1 93 ? 1.334 -9.572 6.125 1.00 98.25 93 LYS A O 1
ATOM 706 N N . LYS A 1 94 ? 1.175 -7.985 4.534 1.00 97.25 94 LYS A N 1
ATOM 707 C CA . LYS A 1 94 ? 1.261 -8.923 3.402 1.00 97.25 94 LYS A CA 1
ATOM 708 C C . LYS A 1 94 ? 1.969 -8.331 2.175 1.00 97.25 94 LYS A C 1
ATOM 710 O O . LYS A 1 94 ? 1.997 -7.108 2.032 1.00 97.25 94 LYS A O 1
ATOM 715 N N . PRO A 1 95 ? 2.548 -9.174 1.299 1.00 97.50 95 PRO A N 1
ATOM 716 C CA . PRO A 1 95 ? 3.110 -8.720 0.028 1.00 97.50 95 PRO A CA 1
ATOM 717 C C . PRO A 1 95 ? 2.051 -8.037 -0.845 1.00 97.50 95 PRO A C 1
ATOM 719 O O . PRO A 1 95 ? 0.884 -8.437 -0.836 1.00 97.50 95 PRO A O 1
ATOM 722 N N . VAL A 1 96 ? 2.476 -7.024 -1.598 1.00 97.00 96 VAL A N 1
ATOM 723 C CA . VAL A 1 96 ? 1.638 -6.310 -2.564 1.00 97.00 96 VAL A CA 1
ATOM 724 C C . VAL A 1 96 ? 1.878 -6.891 -3.957 1.00 97.00 96 VAL A C 1
ATOM 726 O O . VAL A 1 96 ? 3.016 -6.846 -4.432 1.00 97.00 96 VAL A O 1
ATOM 729 N N . PRO A 1 97 ? 0.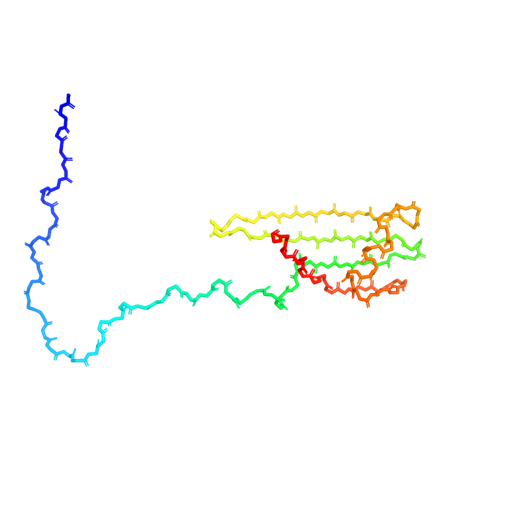847 -7.431 -4.627 1.00 94.81 97 PRO A N 1
ATOM 730 C CA . PRO A 1 97 ? 1.003 -7.929 -5.986 1.00 94.81 97 PRO A CA 1
ATOM 731 C C . PRO A 1 97 ? 1.315 -6.782 -6.963 1.00 94.81 97 PRO A C 1
ATOM 733 O O . PRO A 1 97 ? 0.906 -5.641 -6.715 1.00 94.81 97 PRO A O 1
ATOM 736 N N . PRO A 1 98 ? 2.020 -7.063 -8.072 1.00 92.38 98 PRO A N 1
ATOM 737 C CA . PRO A 1 98 ? 2.201 -6.090 -9.141 1.00 92.38 98 PRO A CA 1
ATOM 738 C C . PRO A 1 98 ? 0.847 -5.665 -9.718 1.00 92.38 98 PRO A C 1
ATOM 740 O O . PRO A 1 98 ? -0.116 -6.435 -9.732 1.00 92.38 98 PRO A O 1
ATOM 743 N N . TRP A 1 99 ? 0.776 -4.426 -10.192 1.00 88.62 99 TRP A N 1
ATOM 744 C CA . TRP A 1 99 ? -0.402 -3.909 -10.871 1.00 88.62 99 TRP A CA 1
ATOM 745 C C . TRP A 1 99 ? -0.415 -4.467 -12.294 1.00 88.62 99 TRP A C 1
ATOM 747 O O . TRP A 1 99 ? 0.653 -4.625 -12.887 1.00 88.62 99 TRP A O 1
ATOM 757 N N . PRO A 1 100 ? -1.590 -4.798 -12.847 1.00 84.69 100 PRO A N 1
ATOM 758 C CA . PRO A 1 100 ? -1.671 -5.202 -14.239 1.00 84.69 100 PRO A CA 1
ATOM 759 C C . PRO A 1 100 ? -1.243 -4.036 -15.133 1.00 84.69 100 PRO A C 1
ATOM 761 O O . PRO A 1 100 ? -1.653 -2.899 -14.903 1.00 84.69 100 PRO A O 1
ATOM 764 N N . ASP A 1 101 ? -0.458 -4.328 -16.167 1.00 77.56 101 ASP A N 1
ATOM 765 C CA . ASP A 1 101 ? -0.119 -3.329 -17.175 1.00 77.56 101 ASP A CA 1
ATOM 766 C C . ASP A 1 101 ? -1.400 -2.829 -17.860 1.00 77.56 101 ASP A C 1
ATOM 768 O O . ASP A 1 101 ? -2.230 -3.624 -18.326 1.00 77.56 101 ASP A O 1
ATOM 772 N N . GLU A 1 102 ? -1.565 -1.508 -17.941 1.00 64.31 102 GLU A N 1
ATOM 773 C CA . GLU A 1 102 ? -2.572 -0.910 -18.815 1.00 64.31 102 GLU A CA 1
ATOM 774 C C . GLU A 1 102 ? -2.156 -1.182 -20.270 1.00 64.31 102 GLU A C 1
ATOM 776 O O . GLU A 1 102 ? -1.076 -0.781 -20.704 1.00 64.31 102 GLU A O 1
ATOM 781 N N . LYS A 1 103 ? -2.981 -1.934 -21.004 1.00 47.78 103 LYS A N 1
ATOM 782 C CA . LYS A 1 103 ? -2.751 -2.259 -22.420 1.00 47.78 103 LYS A CA 1
ATOM 783 C C . LYS A 1 103 ? -3.044 -1.096 -23.356 1.00 47.78 103 LYS A C 1
ATOM 785 O O . LYS A 1 103 ? -4.062 -0.409 -23.125 1.00 47.78 103 LYS A O 1
#

pLDDT: mean 77.2, std 23.44, range [36.22, 98.75]

Foldseek 3Di:
DDDDDDPPDDDPDDPDDDDDDDDDDPDDPDDPPPPQPDFQWKWFQEQQRKIKTWGWDADPVGDIDIDIDIDHPPRPCSVVQCVQQVHDDHGDMDGGGDDDDDD

Secondary structure (DSSP, 8-state):
-------SSS-S-------------------TTS-TTS-SEEEEE-TTS-EEEEEEEE-TT--EEEEEEEE-TTSTTHHHHHHHTT---TT-EEEEPPPPPP-

Sequence (103 aa):
MKIISIRAIIFIFFALVSACACTEQHRNTGDSANNMNESIGVATMGVDGTISLQLKAESEDGIIGDAYFEYLPSDPEYQNIIDHLGGIKIGEKKPVPPWPDEK

Radius of gyration: 25.33 Å; chains: 1; bounding box: 58×46×57 Å